Protein AF-A0A5M8RFW1-F1 (afdb_monomer)

Sequence (118 aa):
MILKWAENKEKDKLMNELNTFIGNLTSERDSLAEKLRNFNKDEEISKLLKENENLRINSLHSLSEKEREES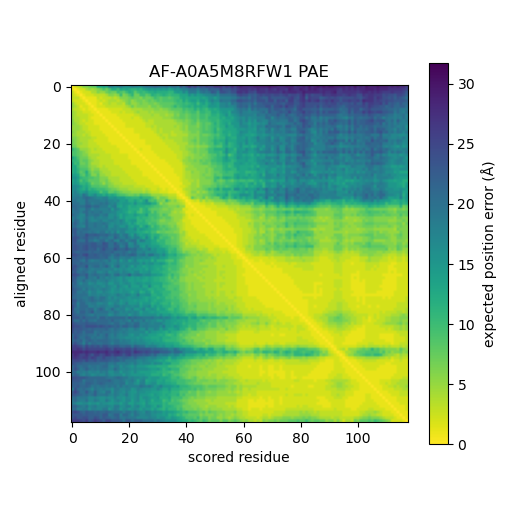DAFREEHWKKCKGNTSYLLTGAGIGTRVEVICSKCKIKKDITDISVW

Organism: NCBI:txid1925020

Mean predicted aligned error: 9.93 Å

Structure (mmCIF, N/CA/C/O backbone):
data_AF-A0A5M8RFW1-F1
#
_entry.id   AF-A0A5M8RFW1-F1
#
loop_
_atom_site.group_PDB
_atom_site.id
_atom_site.type_symbol
_atom_site.label_atom_id
_atom_site.label_alt_id
_atom_site.label_comp_id
_atom_site.label_asym_id
_atom_site.label_entity_id
_atom_site.label_seq_id
_atom_site.pdbx_PDB_ins_code
_atom_site.Cartn_x
_atom_site.Cartn_y
_atom_site.Cartn_z
_atom_site.occupancy
_atom_site.B_iso_or_equiv
_atom_site.auth_seq_id
_atom_site.auth_comp_id
_atom_site.auth_asym_id
_atom_site.auth_atom_id
_atom_site.pdbx_PDB_model_num
ATOM 1 N N . MET A 1 1 ? 22.406 -29.280 -64.632 1.00 62.66 1 MET A N 1
ATOM 2 C CA . MET A 1 1 ? 21.635 -28.014 -64.675 1.00 62.66 1 MET A CA 1
ATOM 3 C C . MET A 1 1 ? 20.676 -27.896 -63.487 1.00 62.66 1 MET A C 1
ATOM 5 O O . MET A 1 1 ? 20.713 -26.877 -62.820 1.00 62.66 1 MET A O 1
ATOM 9 N N . ILE A 1 2 ? 19.914 -28.948 -63.156 1.00 70.19 2 ILE A N 1
ATOM 10 C CA . ILE A 1 2 ? 18.974 -28.975 -62.012 1.00 70.19 2 ILE A CA 1
ATOM 11 C C . ILE A 1 2 ? 19.673 -28.817 -60.646 1.00 70.19 2 ILE A C 1
ATOM 13 O O . ILE A 1 2 ? 19.198 -28.057 -59.811 1.00 70.19 2 ILE A O 1
ATOM 17 N N . LEU A 1 3 ? 20.836 -29.453 -60.441 1.00 71.12 3 LEU A N 1
ATOM 18 C CA . LEU A 1 3 ? 21.597 -29.351 -59.182 1.00 71.12 3 LEU A CA 1
ATOM 19 C C . LEU A 1 3 ? 22.061 -27.914 -58.878 1.00 71.12 3 LEU A C 1
ATOM 21 O O . LEU A 1 3 ? 21.759 -27.393 -57.814 1.00 71.12 3 LEU A O 1
ATOM 25 N N . LYS A 1 4 ? 22.665 -27.221 -59.856 1.00 76.50 4 LYS A N 1
ATOM 26 C CA . LYS A 1 4 ? 23.049 -25.799 -59.728 1.00 76.50 4 LYS A CA 1
ATOM 27 C C . LYS A 1 4 ? 21.861 -24.871 -59.447 1.00 76.50 4 LYS A C 1
ATOM 29 O O . LYS A 1 4 ? 22.015 -23.857 -58.778 1.00 76.50 4 LYS A O 1
ATOM 34 N N . TRP A 1 5 ? 20.684 -25.186 -59.990 1.00 81.00 5 TRP A N 1
ATOM 35 C CA . TRP A 1 5 ? 19.469 -24.412 -59.730 1.00 81.00 5 TRP A CA 1
ATOM 36 C C . TRP A 1 5 ? 18.964 -24.615 -58.295 1.00 81.00 5 TRP A C 1
ATOM 38 O O . TRP A 1 5 ? 18.589 -23.644 -57.642 1.00 81.00 5 TRP A O 1
ATOM 48 N N . ALA A 1 6 ? 19.006 -25.851 -57.788 1.00 80.12 6 ALA A N 1
ATOM 49 C CA . ALA A 1 6 ? 18.641 -26.160 -56.408 1.00 80.12 6 ALA A CA 1
ATOM 50 C C . ALA A 1 6 ? 19.598 -25.497 -55.398 1.00 80.12 6 ALA A C 1
ATOM 52 O O . ALA A 1 6 ? 19.131 -24.854 -54.462 1.00 80.12 6 ALA A O 1
ATOM 53 N N . GLU A 1 7 ? 20.910 -25.561 -55.647 1.00 82.25 7 GLU A N 1
ATOM 54 C CA . GLU A 1 7 ? 21.938 -24.903 -54.823 1.00 82.25 7 GLU A CA 1
ATOM 55 C C . GLU A 1 7 ? 21.761 -23.377 -54.780 1.00 82.25 7 GLU A C 1
ATOM 57 O O . GLU A 1 7 ? 21.812 -22.770 -53.711 1.00 82.25 7 GLU A O 1
ATOM 62 N N . ASN A 1 8 ? 21.499 -22.739 -55.928 1.00 87.19 8 ASN A N 1
ATOM 63 C CA . ASN A 1 8 ? 21.252 -21.296 -55.972 1.00 87.19 8 ASN A CA 1
ATOM 64 C C . ASN A 1 8 ? 19.977 -20.906 -55.212 1.00 87.19 8 ASN A C 1
ATOM 66 O O . ASN A 1 8 ? 19.981 -19.924 -54.478 1.00 87.19 8 ASN A O 1
ATOM 70 N N . LYS A 1 9 ? 18.905 -21.700 -55.327 1.00 90.00 9 LYS A N 1
ATOM 71 C CA . LYS A 1 9 ? 17.649 -21.450 -54.608 1.00 90.00 9 LYS A CA 1
ATOM 72 C C . LYS A 1 9 ? 17.822 -21.550 -53.089 1.00 90.00 9 LYS A C 1
ATOM 74 O O . LYS A 1 9 ? 17.228 -20.769 -52.348 1.00 90.00 9 LYS A O 1
ATOM 79 N N . GLU A 1 10 ? 18.612 -22.510 -52.621 1.00 89.19 10 GLU A N 1
ATOM 80 C CA . GLU A 1 10 ? 18.910 -22.682 -51.198 1.00 89.19 10 GLU A CA 1
ATOM 81 C C . GLU A 1 10 ? 19.792 -21.546 -50.666 1.00 89.19 10 GLU A C 1
ATOM 83 O O . GLU A 1 10 ? 19.508 -20.983 -49.608 1.00 89.19 10 GLU A O 1
ATOM 88 N N . LYS A 1 11 ? 20.788 -21.122 -51.451 1.00 89.94 11 LYS A N 1
ATOM 89 C CA . LYS A 1 11 ? 21.612 -19.949 -51.146 1.00 89.94 11 LYS A CA 1
ATOM 90 C C . LYS A 1 11 ? 20.779 -18.668 -51.036 1.00 89.94 11 LYS A C 1
ATOM 92 O O . LYS A 1 11 ? 20.958 -17.918 -50.079 1.00 89.94 11 LYS A O 1
ATOM 97 N N . ASP A 1 12 ? 19.856 -18.430 -51.964 1.00 93.06 12 ASP A N 1
ATOM 98 C CA . ASP A 1 12 ? 18.982 -17.248 -51.938 1.00 93.06 12 ASP A CA 1
ATOM 99 C C . ASP A 1 12 ? 18.056 -17.256 -50.716 1.00 93.06 12 ASP A C 1
ATOM 101 O O . ASP A 1 12 ? 17.829 -16.220 -50.086 1.00 93.06 12 ASP A O 1
ATOM 105 N N . LYS A 1 13 ? 17.558 -18.437 -50.329 1.00 93.81 13 LYS A N 1
ATOM 106 C CA . LYS A 1 13 ? 16.757 -18.605 -49.114 1.00 93.81 13 LYS A CA 1
ATOM 107 C C . LYS A 1 13 ? 17.563 -18.255 -47.859 1.00 93.81 13 LYS A C 1
ATOM 109 O O . LYS A 1 13 ? 17.105 -17.437 -47.066 1.00 93.81 13 LYS A O 1
ATOM 114 N N . LEU A 1 14 ? 18.768 -18.810 -47.716 1.00 93.31 14 LEU A N 1
ATOM 115 C CA . LEU A 1 14 ? 19.652 -18.534 -46.577 1.00 93.31 14 LEU A CA 1
ATOM 116 C C . LEU A 1 14 ? 20.043 -17.053 -46.498 1.00 93.31 14 LEU A C 1
ATOM 118 O O . LEU A 1 14 ? 20.065 -16.477 -45.413 1.00 93.31 14 LEU A O 1
ATOM 122 N N . MET A 1 15 ? 20.301 -16.407 -47.638 1.00 94.12 15 MET A N 1
ATOM 123 C CA . MET A 1 15 ? 20.597 -14.972 -47.682 1.00 94.12 15 MET A CA 1
ATOM 124 C C . MET A 1 15 ? 19.402 -14.117 -47.245 1.00 94.12 15 MET A C 1
ATOM 126 O O . MET A 1 15 ? 19.587 -13.136 -46.528 1.00 94.12 15 MET A O 1
ATOM 130 N N . ASN A 1 16 ? 18.178 -14.486 -47.625 1.00 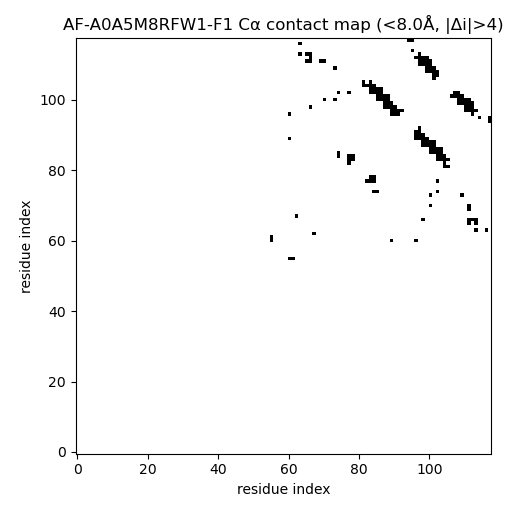94.50 16 ASN A N 1
ATOM 131 C CA . ASN A 1 16 ? 16.971 -13.778 -47.191 1.00 94.50 16 ASN A CA 1
ATOM 132 C C . ASN A 1 16 ? 16.704 -13.942 -45.690 1.00 94.50 16 ASN A C 1
ATOM 134 O O . ASN A 1 16 ? 16.335 -12.975 -45.020 1.00 94.50 16 ASN A O 1
ATOM 138 N N . GLU A 1 17 ? 16.922 -15.140 -45.149 1.00 94.56 17 GLU A N 1
ATOM 139 C CA . GLU A 1 17 ? 16.824 -15.398 -43.709 1.00 94.56 17 GLU A CA 1
ATOM 140 C C . GLU A 1 17 ? 17.883 -14.599 -42.936 1.00 94.56 17 GLU A C 1
ATOM 142 O O . GLU A 1 17 ? 17.554 -13.929 -41.956 1.00 94.56 17 GLU A O 1
ATOM 147 N N . LEU A 1 18 ? 19.127 -14.575 -43.425 1.00 94.25 18 LEU A N 1
ATOM 148 C CA . LEU A 1 18 ? 20.213 -13.794 -42.833 1.00 94.25 18 LEU A CA 1
ATOM 149 C C . LEU A 1 18 ? 19.925 -12.286 -42.866 1.00 94.25 18 LEU A C 1
ATOM 151 O O . LEU A 1 18 ? 20.100 -11.607 -41.857 1.00 94.25 18 LEU A O 1
ATOM 155 N N . ASN A 1 19 ? 19.446 -11.760 -43.995 1.00 94.62 19 ASN A N 1
ATOM 156 C CA . ASN A 1 19 ? 19.082 -10.346 -44.122 1.00 94.62 19 ASN A CA 1
ATOM 157 C C . ASN A 1 19 ? 17.944 -9.968 -43.168 1.00 94.62 19 ASN A C 1
ATOM 159 O O . ASN A 1 19 ? 17.984 -8.907 -42.548 1.00 94.62 19 ASN A O 1
ATOM 163 N N . THR A 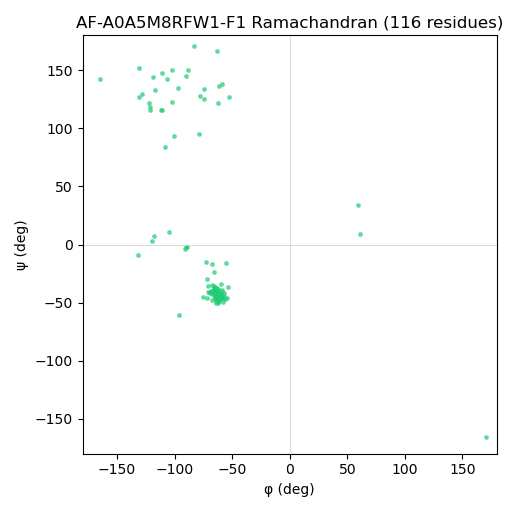1 20 ? 16.958 -10.853 -43.010 1.00 95.88 20 THR A N 1
ATOM 164 C CA . THR A 1 20 ? 15.855 -10.665 -42.060 1.00 95.88 20 THR A CA 1
ATOM 165 C C . THR A 1 20 ? 16.372 -10.646 -40.622 1.00 95.88 20 THR A C 1
ATOM 167 O O . THR A 1 20 ? 16.024 -9.759 -39.847 1.00 95.88 20 THR A O 1
ATOM 170 N N . PHE A 1 21 ? 17.257 -11.582 -40.270 1.00 95.25 21 PHE A N 1
ATOM 171 C CA . PHE A 1 21 ? 17.869 -11.652 -38.944 1.00 95.25 21 PHE A CA 1
ATOM 172 C C . PHE A 1 21 ? 18.698 -10.400 -38.619 1.00 95.25 21 PHE A C 1
ATOM 174 O O . PHE A 1 21 ? 18.544 -9.817 -37.548 1.00 95.25 21 PHE A O 1
ATOM 181 N N . ILE A 1 22 ? 19.522 -9.935 -39.564 1.00 95.56 22 ILE A N 1
ATOM 182 C CA . ILE A 1 22 ? 20.296 -8.693 -39.425 1.00 95.56 22 ILE A CA 1
ATOM 183 C C . ILE A 1 22 ? 19.365 -7.485 -39.285 1.00 95.56 22 ILE A C 1
ATOM 185 O O . ILE A 1 22 ? 19.612 -6.620 -38.442 1.00 95.56 22 ILE A O 1
ATOM 189 N N . GLY A 1 23 ? 18.287 -7.426 -40.072 1.00 96.19 23 GLY A N 1
ATOM 190 C CA . GLY A 1 23 ? 17.275 -6.375 -39.972 1.00 96.19 23 GLY A CA 1
ATOM 191 C C . GLY A 1 23 ? 16.647 -6.314 -38.578 1.00 96.19 23 GLY A C 1
ATOM 192 O O . GLY A 1 23 ? 16.596 -5.242 -37.974 1.00 96.19 23 GLY A O 1
ATOM 193 N N . ASN A 1 24 ? 16.267 -7.468 -38.025 1.00 96.31 24 ASN A N 1
ATOM 194 C CA . ASN A 1 24 ? 15.708 -7.565 -36.677 1.00 96.31 24 ASN A CA 1
ATOM 195 C C . ASN A 1 24 ? 16.714 -7.115 -35.610 1.00 96.31 24 ASN A C 1
ATOM 197 O O . ASN A 1 24 ? 16.383 -6.259 -34.793 1.00 96.31 24 ASN A O 1
ATOM 201 N N . LEU A 1 25 ? 17.961 -7.603 -35.660 1.00 95.50 25 LEU A N 1
ATOM 202 C CA . LEU A 1 25 ? 19.015 -7.187 -34.723 1.00 95.50 25 LEU A CA 1
ATOM 203 C C . LEU A 1 25 ? 19.285 -5.679 -34.778 1.00 95.50 25 LEU A C 1
ATOM 205 O O . LEU A 1 25 ? 19.505 -5.036 -33.753 1.00 95.50 25 LEU A O 1
ATOM 209 N N . THR A 1 26 ? 19.260 -5.105 -35.980 1.00 95.62 26 THR A N 1
ATOM 210 C CA . THR A 1 26 ? 19.448 -3.665 -36.188 1.00 95.62 26 THR A CA 1
ATOM 211 C C . THR A 1 26 ? 18.306 -2.879 -35.543 1.00 95.62 26 THR A C 1
ATOM 213 O O . THR A 1 26 ? 18.561 -1.929 -34.803 1.00 95.62 26 THR A O 1
ATOM 216 N N . SER A 1 27 ? 17.061 -3.321 -35.742 1.00 94.50 27 SER A N 1
ATOM 217 C CA . SER A 1 27 ? 15.880 -2.709 -35.126 1.00 94.50 27 SER A CA 1
ATOM 218 C C . SER A 1 27 ? 15.886 -2.822 -33.598 1.00 94.50 27 SER A C 1
ATOM 220 O O . SER A 1 27 ? 15.525 -1.868 -32.909 1.00 94.50 27 SER A O 1
ATOM 222 N N . GLU A 1 28 ? 16.293 -3.967 -33.050 1.00 95.06 28 GLU A N 1
ATOM 223 C CA . GLU A 1 28 ? 16.401 -4.167 -31.601 1.00 95.06 28 GLU A CA 1
ATOM 224 C C . GLU A 1 28 ? 17.467 -3.259 -30.990 1.00 95.06 28 GLU A C 1
ATOM 226 O O . GLU A 1 28 ? 17.208 -2.587 -29.988 1.00 95.06 28 GLU A O 1
ATOM 231 N N . ARG A 1 29 ? 18.644 -3.182 -31.623 1.00 95.00 29 ARG A N 1
ATOM 232 C CA . ARG A 1 29 ? 19.711 -2.260 -31.223 1.00 95.00 29 ARG A CA 1
ATOM 233 C C . ARG A 1 29 ? 19.205 -0.822 -31.202 1.00 95.00 29 ARG A C 1
ATOM 235 O O . ARG A 1 29 ? 19.463 -0.116 -30.231 1.00 95.00 29 ARG A O 1
ATOM 242 N N . ASP A 1 30 ? 18.503 -0.389 -32.244 1.00 94.81 30 ASP A N 1
ATOM 243 C CA . ASP A 1 30 ? 18.023 0.990 -32.347 1.00 94.81 30 ASP A CA 1
ATOM 244 C C . ASP A 1 30 ? 16.981 1.304 -31.273 1.00 94.81 30 ASP A C 1
ATOM 246 O O . ASP A 1 30 ? 17.095 2.330 -30.598 1.00 94.81 30 ASP A O 1
ATOM 250 N N . SER A 1 31 ? 16.054 0.375 -31.020 1.00 93.50 31 SER A N 1
ATOM 251 C CA . SER A 1 31 ? 15.083 0.492 -29.929 1.00 93.50 31 SER A CA 1
ATOM 252 C C . SER A 1 31 ? 15.759 0.565 -28.557 1.00 93.50 31 SER A C 1
ATOM 254 O O . SER A 1 31 ? 15.389 1.389 -27.721 1.00 93.50 31 SER A O 1
ATOM 256 N N . LEU A 1 32 ? 16.774 -0.266 -28.303 1.00 91.88 32 LEU A N 1
ATOM 257 C CA . LEU A 1 32 ? 17.507 -0.249 -27.035 1.00 91.88 32 LEU A CA 1
ATOM 258 C C . LEU A 1 32 ? 18.340 1.023 -26.873 1.00 91.88 32 LEU A C 1
ATOM 260 O O . LEU A 1 32 ? 18.372 1.593 -25.785 1.00 91.88 32 LEU A O 1
ATOM 264 N N . ALA A 1 33 ? 18.974 1.499 -27.943 1.00 90.69 33 ALA A N 1
ATOM 265 C CA . ALA A 1 33 ? 19.729 2.746 -27.935 1.00 90.69 33 ALA A CA 1
ATOM 266 C C . ALA A 1 33 ? 18.820 3.962 -27.711 1.00 90.69 33 ALA A C 1
ATOM 268 O O . ALA A 1 33 ? 19.222 4.924 -27.062 1.00 90.69 33 ALA A O 1
ATOM 269 N N . GLU A 1 34 ? 17.599 3.949 -28.243 1.00 89.50 34 GLU A N 1
ATOM 270 C CA . GLU A 1 34 ? 16.589 4.969 -27.958 1.00 89.50 34 GLU A CA 1
ATOM 271 C C . GLU A 1 34 ? 16.111 4.902 -26.505 1.00 89.50 34 GLU A C 1
ATOM 273 O O . GLU A 1 34 ? 16.138 5.918 -25.812 1.00 89.50 34 GLU A O 1
ATOM 278 N N . LYS A 1 35 ? 15.771 3.706 -26.003 1.00 86.44 35 LYS A N 1
ATOM 279 C CA . LYS A 1 35 ? 15.416 3.509 -24.589 1.00 86.44 35 LYS A CA 1
ATOM 280 C C . LYS A 1 35 ? 16.513 4.016 -23.666 1.00 86.44 35 LYS A C 1
ATOM 282 O O . LYS A 1 35 ? 16.203 4.736 -22.733 1.00 86.44 35 LYS A O 1
ATOM 287 N N . LEU A 1 36 ? 17.777 3.692 -23.943 1.00 85.31 36 LEU A N 1
ATOM 288 C CA . LEU A 1 36 ? 18.917 4.132 -23.141 1.00 85.31 36 LEU A CA 1
ATOM 289 C C . LEU A 1 36 ? 19.114 5.653 -23.197 1.00 85.31 36 LEU A C 1
ATOM 291 O O . LEU A 1 36 ? 19.387 6.263 -22.171 1.00 85.31 36 LEU A O 1
ATOM 295 N N . ARG A 1 37 ? 18.950 6.270 -24.375 1.00 81.38 37 ARG A N 1
ATOM 296 C CA . ARG A 1 37 ? 19.027 7.733 -24.536 1.00 81.38 37 ARG A CA 1
ATOM 297 C C . ARG A 1 37 ? 17.938 8.466 -23.757 1.00 81.38 37 ARG A C 1
ATOM 299 O O . ARG A 1 37 ? 18.210 9.521 -23.200 1.00 81.38 37 ARG A O 1
ATOM 306 N N . ASN A 1 38 ? 16.741 7.892 -23.707 1.00 81.00 38 ASN A N 1
ATOM 307 C CA . ASN A 1 38 ? 15.591 8.460 -23.005 1.00 81.00 38 ASN A CA 1
ATOM 308 C C . ASN A 1 38 ? 15.493 7.998 -21.543 1.00 81.00 38 ASN A C 1
ATOM 310 O O . ASN A 1 38 ? 14.579 8.401 -20.826 1.00 81.00 38 ASN A O 1
ATOM 314 N N . PHE A 1 39 ? 16.401 7.134 -21.088 1.00 79.25 39 PHE A N 1
ATOM 315 C CA . PHE A 1 39 ? 16.372 6.594 -19.741 1.00 79.25 39 PHE A CA 1
ATOM 316 C C . PHE A 1 39 ? 16.918 7.614 -18.748 1.00 79.25 39 PHE A C 1
ATOM 318 O O . PHE A 1 39 ? 18.122 7.701 -18.514 1.00 79.25 39 PHE A O 1
ATOM 325 N N . ASN A 1 40 ? 16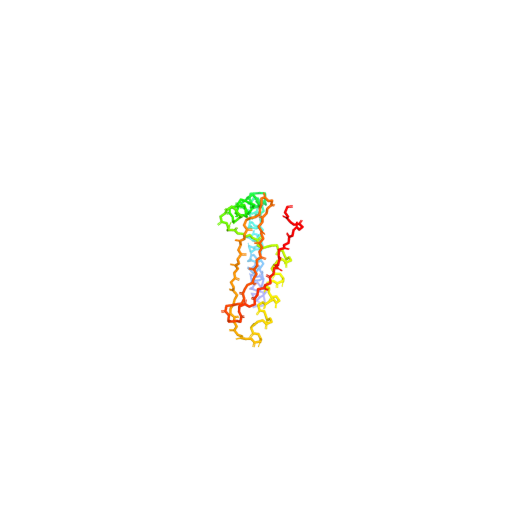.010 8.370 -18.141 1.00 82.31 40 ASN A N 1
ATOM 326 C CA . ASN A 1 40 ? 16.329 9.305 -17.077 1.00 82.31 40 ASN A CA 1
ATOM 327 C C . ASN A 1 40 ? 15.812 8.773 -15.735 1.00 82.31 40 ASN A C 1
ATOM 329 O O . ASN A 1 40 ? 14.720 9.120 -15.285 1.00 82.31 40 ASN A O 1
ATOM 333 N N . LYS A 1 41 ? 16.614 7.911 -15.097 1.00 78.38 41 LYS A N 1
ATOM 334 C CA . LYS A 1 41 ? 16.309 7.366 -13.762 1.00 78.38 41 LYS A CA 1
ATOM 335 C C . LYS A 1 41 ? 16.024 8.464 -12.742 1.00 78.38 41 LYS A C 1
ATOM 337 O O . LYS A 1 41 ? 15.162 8.276 -11.893 1.00 78.38 41 LYS A O 1
ATOM 342 N N . ASP A 1 42 ? 16.722 9.591 -12.824 1.00 81.88 42 ASP A N 1
ATOM 343 C CA . ASP A 1 42 ? 16.615 10.654 -11.825 1.00 81.88 42 ASP A CA 1
ATOM 344 C C . ASP A 1 42 ? 15.267 11.378 -11.913 1.00 81.88 42 ASP A C 1
ATOM 346 O O . ASP A 1 42 ? 14.673 11.713 -10.888 1.00 81.88 42 ASP A O 1
ATOM 350 N N . GLU A 1 43 ? 14.732 11.558 -13.123 1.00 87.25 43 GLU A N 1
ATOM 351 C CA . GLU A 1 43 ? 13.390 12.112 -13.327 1.00 87.25 43 GLU A CA 1
ATOM 352 C C . GLU A 1 43 ? 12.298 11.157 -12.833 1.00 87.25 43 GLU A C 1
ATOM 354 O O . GLU A 1 43 ? 11.363 11.583 -12.152 1.00 87.25 43 GLU A O 1
ATOM 359 N N . GLU A 1 44 ? 12.434 9.858 -13.111 1.00 88.44 44 GLU A N 1
ATOM 360 C CA . GLU A 1 44 ? 11.494 8.846 -12.625 1.00 88.44 44 GLU A CA 1
ATOM 361 C C . GLU A 1 44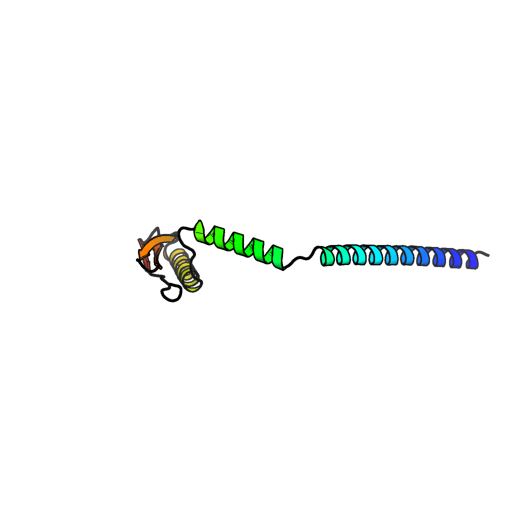 ? 11.515 8.747 -11.092 1.00 88.44 44 GLU A C 1
ATOM 363 O O . GLU A 1 44 ? 10.460 8.768 -10.455 1.00 88.44 44 GLU A O 1
ATOM 368 N N . ILE A 1 45 ? 12.706 8.738 -10.485 1.00 90.75 45 ILE A N 1
ATOM 369 C CA . ILE A 1 45 ? 12.878 8.782 -9.028 1.00 90.75 45 ILE A CA 1
ATOM 370 C C . ILE A 1 45 ? 12.255 10.059 -8.460 1.00 90.75 45 ILE A C 1
ATOM 372 O O . ILE A 1 45 ? 11.505 9.992 -7.488 1.00 90.75 45 ILE A O 1
ATOM 376 N N . SER A 1 46 ? 12.508 11.218 -9.071 1.00 91.44 46 SER A N 1
ATOM 377 C CA . SER A 1 46 ? 11.940 12.495 -8.626 1.00 91.44 46 SER A CA 1
ATOM 378 C C . SER A 1 46 ? 10.410 12.483 -8.665 1.00 91.44 46 SER A C 1
ATOM 380 O O . SER A 1 46 ? 9.753 12.906 -7.709 1.00 91.44 46 SER A O 1
ATOM 382 N N . LYS A 1 47 ? 9.828 11.931 -9.735 1.00 92.88 47 LYS A N 1
ATOM 383 C CA . LYS A 1 47 ? 8.380 11.775 -9.875 1.00 92.88 47 LYS A CA 1
ATOM 384 C C . LYS A 1 47 ? 7.804 10.866 -8.789 1.00 92.88 47 LYS A C 1
ATOM 386 O O . LYS A 1 47 ? 6.826 11.249 -8.149 1.00 92.88 47 LYS A O 1
ATOM 391 N N . LEU A 1 48 ? 8.426 9.712 -8.547 1.00 94.81 48 LEU A N 1
ATOM 392 C CA . LEU A 1 48 ? 8.000 8.761 -7.516 1.00 94.81 48 LEU A CA 1
ATOM 393 C C . LEU A 1 48 ? 8.116 9.345 -6.104 1.00 94.81 48 LEU A C 1
ATOM 395 O O . LEU A 1 48 ? 7.215 9.160 -5.290 1.00 94.81 48 LEU A O 1
ATOM 399 N N . LEU A 1 49 ? 9.184 10.091 -5.810 1.00 93.50 49 LEU A N 1
ATOM 400 C CA . LEU A 1 49 ? 9.349 10.778 -4.526 1.00 93.50 49 LEU A CA 1
ATOM 401 C C . LEU A 1 49 ? 8.253 11.824 -4.306 1.00 93.50 49 LEU A C 1
ATOM 403 O O . LEU A 1 49 ? 7.672 11.886 -3.225 1.00 93.50 49 LEU A O 1
ATOM 407 N N . LYS A 1 50 ? 7.924 12.607 -5.339 1.00 94.31 50 LYS A N 1
ATOM 408 C CA . LYS A 1 50 ? 6.840 13.594 -5.276 1.00 94.31 50 LYS A CA 1
ATOM 409 C C . LYS A 1 50 ? 5.479 12.935 -5.062 1.00 94.31 50 LYS A C 1
ATOM 411 O O . LYS A 1 50 ? 4.656 13.449 -4.312 1.00 94.31 50 LYS A O 1
ATOM 416 N N . GLU A 1 51 ? 5.232 11.805 -5.714 1.00 93.81 51 GLU A N 1
ATOM 417 C CA . GLU A 1 51 ? 4.007 11.032 -5.520 1.00 93.81 51 GLU A CA 1
ATOM 418 C C . GLU A 1 51 ? 3.925 10.442 -4.105 1.00 93.81 51 GLU A C 1
ATOM 420 O O . GLU A 1 51 ? 2.881 10.545 -3.466 1.00 93.81 51 GLU A O 1
ATOM 425 N N . ASN A 1 52 ? 5.031 9.915 -3.573 1.00 91.31 52 ASN A N 1
ATOM 426 C CA . ASN A 1 52 ? 5.102 9.407 -2.202 1.00 91.31 52 ASN A CA 1
ATOM 427 C C . ASN A 1 52 ? 4.812 10.507 -1.170 1.00 91.31 52 ASN A C 1
ATOM 429 O O . ASN A 1 52 ? 4.021 10.304 -0.251 1.00 91.31 52 ASN A O 1
ATOM 433 N N . GLU A 1 53 ? 5.386 11.694 -1.367 1.00 89.19 53 GLU A N 1
ATOM 434 C CA . GLU A 1 53 ? 5.134 12.845 -0.502 1.00 89.19 53 GLU A CA 1
ATOM 435 C C . GLU A 1 53 ? 3.676 13.311 -0.586 1.00 89.19 53 GLU A C 1
ATOM 437 O O . GLU A 1 53 ? 3.029 13.535 0.435 1.00 89.19 53 GLU A O 1
ATOM 442 N N . ASN A 1 54 ? 3.106 13.366 -1.793 1.00 90.94 54 ASN A N 1
ATOM 443 C CA . ASN A 1 54 ? 1.687 13.666 -1.964 1.00 90.94 54 ASN A CA 1
ATOM 444 C C . ASN A 1 54 ? 0.798 12.652 -1.230 1.00 90.94 54 ASN A C 1
ATOM 446 O O . ASN A 1 54 ? -0.196 13.047 -0.622 1.00 90.94 54 ASN A O 1
ATOM 450 N N . LEU A 1 55 ? 1.125 11.359 -1.276 1.00 90.19 55 LEU A N 1
ATOM 451 C CA . LEU A 1 55 ? 0.381 10.329 -0.549 1.00 90.19 55 LEU A CA 1
ATOM 452 C C . LEU A 1 55 ? 0.499 10.512 0.966 1.00 90.19 55 LEU A C 1
ATOM 454 O O . LEU A 1 55 ? -0.492 10.345 1.674 1.00 90.19 55 LEU A O 1
ATOM 458 N N . ARG A 1 56 ? 1.678 10.900 1.462 1.00 84.94 56 ARG A N 1
ATOM 459 C CA . ARG A 1 56 ? 1.891 11.193 2.884 1.00 84.94 56 ARG A CA 1
ATOM 460 C C . ARG A 1 56 ? 1.077 12.392 3.357 1.00 84.94 56 ARG A C 1
ATOM 462 O O . ARG A 1 56 ? 0.381 12.267 4.356 1.00 84.94 56 ARG A O 1
ATOM 469 N N . ILE A 1 57 ? 1.115 13.507 2.627 1.00 84.06 57 ILE A N 1
ATOM 470 C CA . ILE A 1 57 ? 0.397 14.742 2.987 1.00 84.06 57 ILE A CA 1
ATOM 471 C C . ILE A 1 57 ? -1.125 14.553 2.924 1.00 84.06 57 ILE A C 1
ATOM 473 O O . ILE A 1 57 ? -1.851 15.110 3.744 1.00 84.06 57 ILE A O 1
ATOM 477 N N . ASN A 1 58 ? -1.620 13.784 1.950 1.00 86.19 58 ASN A N 1
ATOM 478 C CA . ASN A 1 58 ? -3.059 13.601 1.741 1.00 86.19 58 ASN A CA 1
ATOM 479 C C . ASN A 1 58 ? -3.656 12.408 2.507 1.00 86.19 58 ASN A C 1
ATOM 481 O O . ASN A 1 58 ? -4.869 12.199 2.454 1.00 86.19 58 ASN A O 1
ATOM 485 N N . SER A 1 59 ? -2.840 11.613 3.204 1.00 87.62 59 SER A N 1
ATOM 486 C CA . SER A 1 59 ? -3.323 10.534 4.067 1.00 87.62 59 SER A CA 1
ATOM 487 C C . SER A 1 59 ? -3.555 11.037 5.491 1.00 87.62 59 SER A C 1
ATOM 489 O O . SER A 1 59 ? -2.794 11.848 6.007 1.00 87.62 59 SER A O 1
ATOM 491 N N . LEU A 1 60 ? -4.582 10.509 6.164 1.00 88.06 60 LEU A N 1
ATOM 492 C CA . LEU A 1 60 ? -4.784 10.757 7.597 1.00 88.06 60 LEU A CA 1
ATOM 493 C C . LEU A 1 60 ? -3.682 10.114 8.451 1.00 88.06 60 LEU A C 1
ATOM 495 O O . LEU A 1 60 ? -3.327 10.650 9.496 1.00 88.06 60 LEU A O 1
ATOM 499 N N . HIS A 1 61 ? -3.180 8.950 8.029 1.00 90.56 61 HIS A N 1
ATOM 500 C CA . HIS A 1 61 ? -2.060 8.240 8.648 1.00 90.56 61 HIS A CA 1
ATOM 501 C C . HIS A 1 61 ? -1.535 7.171 7.688 1.00 90.56 61 HIS A C 1
ATOM 503 O O . HIS A 1 61 ? -2.317 6.506 7.004 1.00 90.56 61 HIS A O 1
ATOM 509 N N . SER A 1 62 ? -0.220 6.977 7.648 1.00 91.56 62 SER A N 1
ATOM 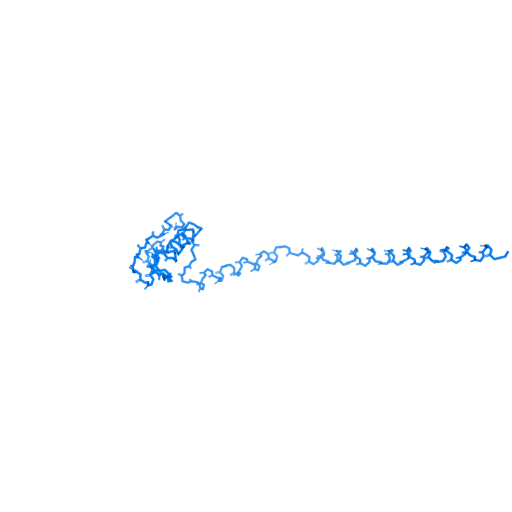510 C CA . SER A 1 62 ? 0.404 5.864 6.925 1.00 91.56 62 SER A CA 1
ATOM 511 C C . SER A 1 62 ? 0.997 4.905 7.944 1.00 91.56 62 SER A C 1
ATOM 513 O O . SER A 1 62 ? 1.902 5.294 8.673 1.00 91.56 62 SER A O 1
ATOM 515 N N . LEU A 1 63 ? 0.478 3.675 7.999 1.00 93.38 63 LEU A N 1
ATOM 516 C CA . LEU A 1 63 ? 0.941 2.686 8.973 1.00 93.38 63 LEU A CA 1
ATOM 517 C C . LEU A 1 63 ? 2.424 2.365 8.759 1.00 93.38 63 LEU A C 1
ATOM 519 O O . LEU A 1 63 ? 2.847 2.134 7.620 1.00 93.38 63 LEU A O 1
ATOM 523 N N . SER A 1 64 ? 3.184 2.297 9.852 1.00 94.31 64 SER A N 1
ATOM 524 C CA . SER A 1 64 ? 4.524 1.706 9.831 1.00 94.31 64 SER A CA 1
ATOM 525 C C . SER A 1 64 ? 4.458 0.215 9.473 1.00 94.31 64 SER A C 1
ATOM 527 O O . SER A 1 64 ? 3.391 -0.408 9.487 1.00 94.31 64 SER A O 1
ATOM 529 N N . GLU A 1 65 ? 5.601 -0.388 9.141 1.00 96.19 65 GLU A N 1
ATOM 530 C CA . GLU A 1 65 ? 5.665 -1.832 8.891 1.00 96.19 65 GLU A CA 1
ATOM 531 C C . GLU A 1 65 ? 5.177 -2.634 10.102 1.00 96.19 65 GLU A C 1
ATOM 533 O O . GLU A 1 65 ? 4.328 -3.512 9.950 1.00 96.19 65 GLU A O 1
ATOM 538 N N . LYS A 1 66 ? 5.608 -2.244 11.305 1.00 96.75 66 LYS A N 1
ATOM 539 C CA . LYS A 1 66 ? 5.166 -2.847 12.562 1.00 96.75 66 LYS A CA 1
ATOM 540 C C . LYS A 1 66 ? 3.660 -2.681 12.777 1.00 96.75 66 LYS A C 1
ATOM 542 O O . LYS A 1 66 ? 2.969 -3.656 13.060 1.00 96.75 66 LYS A O 1
ATOM 547 N N . GLU A 1 67 ? 3.132 -1.468 12.609 1.00 97.25 67 GLU A N 1
ATOM 548 C CA . GLU A 1 67 ? 1.692 -1.196 12.726 1.00 97.25 67 GLU A CA 1
ATOM 549 C C . GLU A 1 67 ? 0.869 -2.055 11.752 1.00 97.25 67 GLU A C 1
ATOM 551 O O . GLU A 1 67 ? -0.175 -2.607 12.114 1.00 97.25 67 GLU A O 1
ATOM 556 N N . ARG A 1 68 ? 1.350 -2.204 10.513 1.00 97.25 68 ARG A N 1
ATOM 557 C CA . ARG A 1 68 ? 0.714 -3.031 9.483 1.00 97.25 68 ARG A CA 1
ATOM 558 C C . ARG A 1 68 ? 0.708 -4.507 9.872 1.00 97.25 68 ARG A C 1
ATOM 560 O O . ARG A 1 68 ? -0.356 -5.121 9.839 1.00 97.25 68 ARG A O 1
ATOM 567 N N . GLU A 1 69 ? 1.852 -5.057 10.272 1.00 98.00 69 GLU A N 1
ATOM 568 C CA . GLU A 1 69 ? 1.972 -6.457 10.701 1.00 98.00 69 GLU A CA 1
ATOM 569 C C . GLU A 1 69 ? 1.060 -6.765 11.893 1.00 98.00 69 GLU A C 1
ATOM 571 O O . GLU A 1 69 ? 0.330 -7.761 11.901 1.00 98.00 69 GLU A O 1
ATOM 576 N N . GLU A 1 70 ? 1.038 -5.878 12.888 1.00 97.88 70 GLU A N 1
ATOM 577 C CA . GLU A 1 70 ? 0.184 -6.037 14.058 1.00 97.88 70 GLU A CA 1
ATOM 578 C C . GLU A 1 70 ? -1.310 -5.948 13.724 1.00 97.88 70 GLU A C 1
ATOM 580 O O . GLU A 1 70 ? -2.116 -6.674 14.323 1.00 97.88 70 GLU A O 1
ATOM 585 N N . SER A 1 71 ? -1.684 -5.084 12.777 1.00 97.38 71 SER A N 1
ATOM 586 C CA . SER A 1 71 ? -3.057 -4.973 12.285 1.00 97.38 71 SER A CA 1
ATOM 587 C C . SER A 1 71 ? -3.488 -6.198 11.478 1.00 97.38 71 SER A C 1
ATOM 589 O O . SER A 1 71 ? -4.603 -6.698 11.655 1.00 97.38 71 SER A O 1
ATOM 591 N N . ASP A 1 72 ? -2.608 -6.726 10.625 1.00 97.81 72 ASP A N 1
ATOM 592 C CA . ASP A 1 72 ? -2.875 -7.924 9.831 1.00 97.81 72 ASP A CA 1
ATOM 593 C C . ASP A 1 72 ? -3.073 -9.144 10.738 1.00 97.81 72 ASP A C 1
ATOM 595 O O . ASP A 1 72 ? -4.076 -9.852 10.598 1.00 97.81 72 ASP A O 1
ATOM 599 N N . ALA A 1 73 ? -2.205 -9.327 11.739 1.00 97.81 73 ALA A N 1
ATOM 600 C CA . ALA A 1 73 ? -2.351 -10.381 12.743 1.00 97.81 73 ALA A CA 1
ATOM 601 C C . ALA A 1 73 ? -3.684 -10.264 13.505 1.00 97.81 73 ALA A C 1
ATOM 603 O O . ALA A 1 73 ? -4.413 -11.250 13.655 1.00 97.81 73 ALA A O 1
ATOM 604 N N . PHE A 1 74 ? -4.049 -9.047 13.925 1.00 97.94 74 PHE A N 1
ATOM 605 C CA . PHE A 1 74 ? -5.335 -8.779 14.570 1.00 97.94 74 PHE A CA 1
ATOM 606 C C . PHE A 1 74 ? -6.513 -9.127 13.646 1.00 97.94 74 PHE A C 1
ATOM 608 O O . PHE A 1 74 ? -7.458 -9.811 14.050 1.00 97.94 74 PHE A O 1
ATOM 615 N N . ARG A 1 75 ? -6.467 -8.705 12.378 1.00 97.12 75 ARG A N 1
ATOM 616 C CA . ARG A 1 75 ? -7.514 -8.991 11.389 1.00 97.12 75 ARG A CA 1
ATOM 617 C C . ARG A 1 75 ? -7.676 -10.493 11.164 1.00 97.12 75 ARG A C 1
ATOM 619 O O . ARG A 1 75 ? -8.806 -10.980 11.151 1.00 97.12 75 ARG A O 1
ATOM 626 N N . GLU A 1 76 ? -6.582 -11.233 11.006 1.00 97.12 76 GLU A N 1
ATOM 627 C CA . GLU A 1 76 ? -6.620 -12.682 10.796 1.00 97.12 76 GLU A CA 1
ATOM 628 C C . GLU A 1 76 ? -7.207 -13.435 11.990 1.00 97.12 76 GLU A C 1
ATOM 630 O O . GLU A 1 76 ? -8.067 -14.310 11.824 1.00 97.12 76 GLU A O 1
ATOM 635 N N . GLU A 1 77 ? -6.774 -13.083 13.200 1.00 96.69 77 GLU A N 1
ATOM 636 C CA . GLU A 1 77 ? -7.295 -13.656 14.436 1.00 96.69 77 GLU A CA 1
ATOM 637 C C . GLU A 1 77 ? -8.808 -13.423 14.545 1.00 96.69 77 GLU A C 1
ATOM 639 O O . GLU A 1 77 ? -9.587 -14.361 14.763 1.00 96.69 77 GLU A O 1
ATOM 644 N N . HIS A 1 78 ? -9.251 -12.183 14.333 1.00 97.00 78 HIS A N 1
ATOM 645 C CA . HIS A 1 78 ? -10.656 -11.810 14.457 1.00 97.00 78 HIS A CA 1
ATOM 646 C C . HIS A 1 78 ? -11.525 -12.360 13.323 1.00 97.00 78 HIS A C 1
ATOM 648 O O . HIS A 1 78 ? -12.693 -12.701 13.559 1.00 97.00 78 HIS A O 1
ATOM 654 N N . TRP A 1 79 ? -10.971 -12.545 12.125 1.00 95.94 79 TRP A N 1
ATOM 655 C CA . TRP A 1 79 ? -11.651 -13.245 11.041 1.00 95.94 79 TRP A CA 1
ATOM 656 C C . TRP A 1 79 ? -11.889 -14.722 11.373 1.00 95.94 79 TRP A C 1
ATOM 658 O O . TRP A 1 79 ? -12.957 -15.261 11.070 1.00 95.94 79 TRP A O 1
ATOM 668 N N . LYS A 1 80 ? -10.934 -15.393 12.029 1.00 96.69 80 LYS A N 1
ATOM 669 C CA . LYS A 1 80 ? -11.088 -16.790 12.471 1.00 96.69 80 LYS A CA 1
ATOM 670 C C . LYS A 1 80 ? -12.069 -16.912 13.640 1.00 96.69 80 LYS A C 1
ATOM 672 O O . LYS A 1 80 ? -12.956 -17.758 13.586 1.00 96.69 80 LYS A O 1
ATOM 677 N N . LYS A 1 81 ? -11.951 -16.050 14.658 1.00 95.31 81 LYS A N 1
ATOM 678 C CA . LYS A 1 81 ? -12.749 -16.1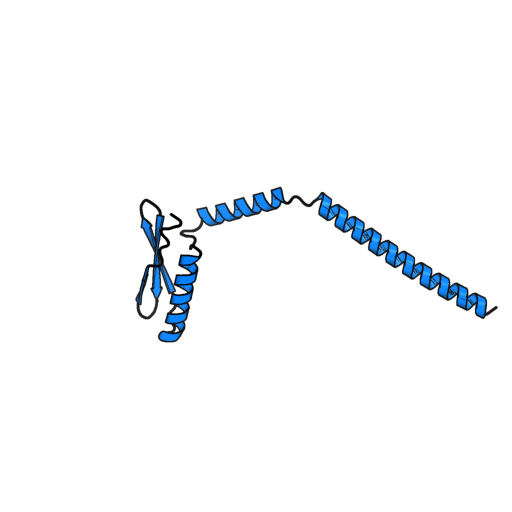32 15.896 1.00 95.31 81 LYS A CA 1
ATOM 679 C C . LYS A 1 81 ? -14.187 -15.660 15.735 1.00 95.31 81 LYS A C 1
ATOM 681 O O . LYS A 1 81 ? -15.104 -16.291 16.244 1.00 95.31 81 LYS A O 1
ATOM 686 N N . CYS A 1 82 ? -14.392 -14.522 15.075 1.00 95.56 82 CYS A N 1
ATOM 687 C CA . CYS A 1 82 ? -15.698 -13.869 15.074 1.00 95.56 82 CYS A CA 1
ATOM 688 C C . CYS A 1 82 ? -16.196 -13.456 13.686 1.00 95.56 82 CYS A C 1
ATOM 690 O O . CYS A 1 82 ? -17.371 -13.120 13.574 1.00 95.56 82 CYS A O 1
ATOM 692 N N . LYS A 1 83 ? -15.388 -13.540 12.620 1.00 95.56 83 LYS A N 1
ATOM 693 C CA . LYS A 1 83 ? -15.754 -13.052 11.271 1.00 95.56 83 LYS A CA 1
ATOM 694 C C . LYS A 1 83 ? -16.080 -11.549 11.272 1.00 95.56 83 LYS A C 1
ATOM 696 O O . LYS A 1 83 ? -16.996 -11.104 10.587 1.00 95.56 83 LYS A O 1
ATOM 701 N N . GLY A 1 84 ? -15.395 -10.786 12.125 1.00 91.88 84 GLY A N 1
ATOM 702 C CA . GLY A 1 84 ? -15.532 -9.333 12.202 1.00 91.88 84 GLY A CA 1
ATOM 703 C C . GLY A 1 84 ? -14.576 -8.627 11.243 1.00 91.88 84 GLY A C 1
ATOM 704 O O . GLY A 1 84 ? -13.483 -9.126 10.988 1.00 91.88 84 GLY A O 1
ATOM 705 N N . ASN A 1 85 ? -14.980 -7.452 10.765 1.00 94.00 85 ASN A N 1
ATOM 706 C CA . ASN A 1 85 ? -14.093 -6.529 10.052 1.00 94.00 85 ASN A CA 1
ATOM 707 C C . ASN A 1 85 ? -13.297 -5.683 11.058 1.00 94.00 85 ASN A C 1
ATOM 709 O O . ASN A 1 85 ? -13.586 -5.703 12.258 1.00 94.00 85 ASN A O 1
ATOM 713 N N . THR A 1 86 ? -12.318 -4.922 10.574 1.00 95.19 86 THR A N 1
ATOM 714 C CA . THR A 1 86 ? -11.515 -4.008 11.394 1.00 95.19 86 THR A CA 1
ATOM 715 C C . THR A 1 86 ? -11.813 -2.548 11.055 1.00 95.19 86 THR A C 1
ATOM 717 O O . THR A 1 86 ? -12.147 -2.206 9.923 1.00 95.19 86 THR A O 1
ATOM 720 N N . SER A 1 87 ? -11.722 -1.687 12.060 1.00 96.06 87 SER A N 1
ATOM 721 C CA . SER A 1 87 ? -11.760 -0.228 11.942 1.00 96.06 87 SER A CA 1
ATOM 722 C C . SER A 1 87 ? -10.594 0.358 12.727 1.00 96.06 87 SER A C 1
ATOM 724 O O . SER A 1 87 ? -10.194 -0.234 13.728 1.00 96.06 87 SER A O 1
ATOM 726 N N . TYR A 1 88 ? -10.094 1.520 12.320 1.00 96.75 88 TYR A N 1
ATOM 727 C CA . TYR A 1 88 ? -8.998 2.197 13.009 1.00 96.75 88 TYR A CA 1
ATOM 728 C C . TYR A 1 88 ? -9.503 3.417 13.770 1.00 96.75 88 TYR A C 1
ATOM 730 O O . TYR A 1 88 ? -10.382 4.132 13.287 1.00 96.75 88 TYR A O 1
ATOM 738 N N . LEU A 1 89 ? -8.927 3.656 14.945 1.00 96.44 89 LEU A N 1
ATOM 739 C CA . LEU A 1 89 ? -9.031 4.920 15.658 1.00 96.44 89 LEU A CA 1
ATOM 740 C C . LEU A 1 89 ? -7.653 5.578 15.653 1.00 96.44 89 LEU A C 1
ATOM 742 O O . LEU A 1 89 ? -6.696 5.039 16.205 1.00 96.44 89 LEU A O 1
ATOM 746 N N . LEU A 1 90 ? -7.580 6.735 15.000 1.00 95.75 90 LEU A N 1
ATOM 747 C CA . LEU A 1 90 ? -6.383 7.560 14.915 1.00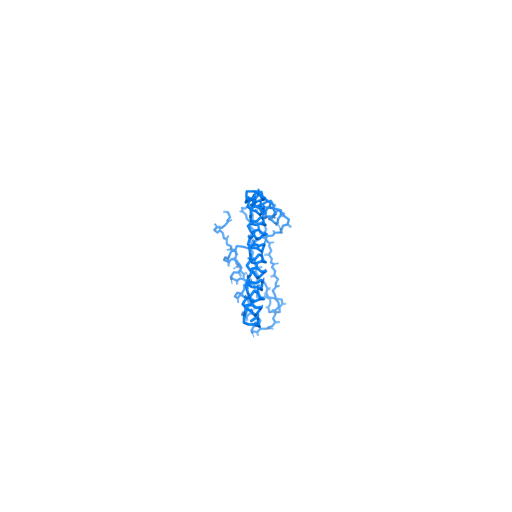 95.75 90 LEU A CA 1
ATOM 748 C C . LEU A 1 90 ? -6.536 8.717 15.896 1.00 95.75 90 LEU A C 1
ATOM 750 O O . LEU A 1 90 ? -7.512 9.464 15.823 1.00 95.75 90 LEU A O 1
ATOM 754 N N . THR A 1 91 ? -5.592 8.850 16.822 1.00 94.62 91 THR A N 1
ATOM 755 C CA . THR A 1 91 ? -5.578 9.941 17.801 1.00 94.62 91 THR A CA 1
ATOM 756 C C . THR A 1 91 ? -4.281 10.717 17.661 1.00 94.62 91 THR A C 1
ATOM 758 O O . THR A 1 91 ? -3.208 10.177 17.924 1.00 94.62 91 THR A O 1
ATOM 761 N N . GLY A 1 92 ? -4.376 11.987 17.268 1.00 89.56 92 GLY A N 1
ATOM 762 C CA . GLY A 1 92 ? -3.218 12.875 17.232 1.00 89.56 92 GLY A CA 1
ATOM 763 C C . GLY A 1 92 ? -2.636 13.062 18.634 1.00 89.56 92 GLY A C 1
ATOM 764 O O . GLY A 1 92 ? -3.327 13.513 19.547 1.00 89.56 92 GLY A O 1
ATOM 765 N N . ALA A 1 93 ? -1.368 12.711 18.796 1.00 82.81 93 ALA A N 1
ATOM 766 C CA . ALA A 1 93 ? -0.523 13.077 19.920 1.00 82.81 93 ALA A CA 1
ATOM 767 C C . ALA A 1 93 ? 0.403 14.212 19.456 1.00 82.81 93 ALA A C 1
ATOM 769 O O . ALA A 1 93 ? 0.756 14.285 18.286 1.00 82.81 93 ALA A O 1
ATOM 770 N N . GLY A 1 94 ? 0.826 15.120 20.338 1.00 81.00 94 GLY A N 1
ATOM 771 C CA . GLY A 1 94 ? 1.617 16.295 19.924 1.00 81.00 94 GLY A CA 1
ATOM 772 C C . GLY A 1 94 ? 2.912 15.994 19.144 1.00 81.00 94 GLY A C 1
ATOM 773 O O . GLY A 1 94 ? 3.453 16.897 18.519 1.00 81.00 94 GLY A O 1
ATOM 774 N N . ILE A 1 95 ? 3.387 14.746 19.173 1.00 84.81 95 ILE A N 1
ATOM 775 C CA . ILE A 1 95 ? 4.601 14.258 18.503 1.00 84.81 95 ILE A CA 1
ATOM 776 C C . ILE A 1 95 ? 4.334 13.144 17.473 1.00 84.81 95 ILE A C 1
ATOM 778 O O . ILE A 1 95 ? 5.278 12.598 16.927 1.00 84.81 95 ILE A O 1
ATOM 782 N N . GLY A 1 96 ? 3.079 12.763 17.217 1.00 87.00 96 GLY A N 1
ATOM 783 C CA . GLY A 1 96 ? 2.773 11.649 16.314 1.00 87.00 96 GLY A CA 1
ATOM 784 C C . GLY A 1 96 ? 1.304 11.238 16.333 1.00 87.00 96 GLY A C 1
ATOM 785 O O . GLY A 1 96 ? 0.452 11.945 16.862 1.00 87.00 96 GLY A O 1
ATOM 786 N N . THR A 1 97 ? 0.980 10.073 15.782 1.00 91.94 97 THR A N 1
ATOM 787 C CA . THR A 1 97 ? -0.402 9.572 15.739 1.00 91.94 97 THR A CA 1
ATOM 788 C C . THR A 1 97 ? -0.480 8.233 16.443 1.00 91.94 97 THR A C 1
ATOM 790 O O . THR A 1 97 ? 0.136 7.264 16.013 1.00 91.94 97 THR A O 1
ATOM 793 N N . ARG A 1 98 ? -1.263 8.163 17.521 1.00 94.94 98 ARG A N 1
ATOM 794 C CA . ARG A 1 98 ? -1.600 6.899 18.176 1.00 94.94 98 ARG A CA 1
ATOM 795 C C . ARG A 1 98 ? -2.614 6.144 17.320 1.00 94.94 98 ARG A C 1
ATOM 797 O O . ARG A 1 98 ? -3.610 6.732 16.888 1.00 94.94 98 ARG A O 1
ATOM 804 N N . VAL A 1 99 ? -2.386 4.849 17.123 1.00 96.94 99 VAL A N 1
ATOM 805 C CA . VAL A 1 99 ? -3.195 3.991 16.255 1.00 96.94 99 VAL A CA 1
ATOM 806 C C . VAL A 1 99 ? -3.759 2.820 17.046 1.00 96.94 99 VAL A C 1
ATOM 808 O O . VAL A 1 99 ? -3.027 1.996 17.590 1.00 96.94 99 VAL A O 1
ATOM 811 N N . GLU A 1 100 ? -5.083 2.700 17.058 1.00 97.94 100 GLU A N 1
ATOM 812 C CA . GLU A 1 100 ? -5.776 1.537 17.610 1.00 97.94 100 GLU A CA 1
ATOM 813 C C . GLU A 1 100 ? -6.560 0.815 16.511 1.00 97.94 100 GLU A C 1
ATOM 815 O O . GLU A 1 100 ? -7.319 1.434 15.763 1.00 97.94 100 GLU A O 1
ATOM 820 N N . VAL A 1 101 ? -6.425 -0.509 16.441 1.00 98.06 101 VAL A N 1
ATOM 821 C CA . VAL A 1 101 ? -7.257 -1.368 15.593 1.00 98.06 101 VAL A CA 1
ATOM 822 C C . VAL A 1 101 ? -8.397 -1.959 16.420 1.00 98.06 101 VAL A C 1
ATOM 824 O O . VAL A 1 101 ? -8.217 -2.408 17.552 1.00 98.06 101 VAL A O 1
ATOM 827 N N . ILE A 1 102 ? -9.608 -1.924 15.870 1.00 98.31 102 ILE A N 1
ATOM 828 C CA . ILE A 1 102 ? -10.846 -2.269 16.570 1.00 98.31 102 ILE A CA 1
ATOM 829 C C . ILE A 1 102 ? -11.623 -3.285 15.742 1.00 98.31 102 ILE A C 1
ATOM 831 O O . ILE A 1 102 ? -11.889 -3.065 14.561 1.00 98.31 102 ILE A O 1
ATOM 835 N N . CYS A 1 103 ? -12.051 -4.385 16.361 1.00 98.00 103 CYS A N 1
ATOM 836 C CA . CYS A 1 103 ? -12.934 -5.342 15.702 1.00 98.00 103 CYS A CA 1
ATOM 837 C C . CYS A 1 103 ? -14.379 -4.823 15.677 1.00 98.00 103 CYS A C 1
ATOM 839 O O . CYS A 1 103 ? -14.974 -4.530 16.717 1.00 98.00 103 CYS A O 1
ATOM 841 N N . SER A 1 104 ? -15.003 -4.797 14.500 1.00 95.88 104 SER A N 1
ATOM 842 C CA . SER A 1 104 ? -16.369 -4.304 14.322 1.00 95.88 104 SER A CA 1
ATOM 843 C C . SER A 1 104 ? -17.429 -5.166 15.017 1.00 95.88 104 SER A C 1
ATOM 845 O O . SER A 1 104 ? -18.494 -4.643 15.354 1.00 95.88 104 SER A O 1
ATOM 847 N N . LYS A 1 105 ? -17.141 -6.451 15.271 1.00 96.69 105 LYS A N 1
ATOM 848 C CA . LYS A 1 105 ? -18.094 -7.410 15.847 1.00 96.69 105 LYS A CA 1
ATOM 849 C C . LYS A 1 105 ? -17.962 -7.558 17.359 1.00 96.69 105 LYS A C 1
ATOM 851 O O . LYS A 1 105 ? -18.911 -7.266 18.073 1.00 96.69 105 LYS A O 1
ATOM 856 N N . CYS A 1 106 ? -16.801 -7.990 17.854 1.00 96.81 106 CYS A N 1
ATOM 857 C CA . CYS A 1 106 ? -16.598 -8.216 19.291 1.00 96.81 106 CYS A CA 1
ATOM 858 C C . CYS A 1 106 ? -16.090 -6.979 20.045 1.00 96.81 106 CYS A C 1
ATOM 860 O O . CYS A 1 106 ? -15.914 -7.048 21.256 1.00 96.81 106 CYS A O 1
ATOM 862 N N . LYS A 1 107 ? -15.837 -5.864 19.343 1.00 96.69 107 LYS A N 1
ATOM 863 C CA . LYS A 1 107 ? -15.431 -4.563 19.907 1.00 96.69 107 LYS A CA 1
ATOM 864 C C . LYS A 1 107 ? -14.111 -4.556 20.689 1.00 96.69 107 LYS A C 1
ATOM 866 O O . LYS A 1 107 ? -13.772 -3.530 21.273 1.00 96.69 107 LYS A O 1
ATOM 871 N N . ILE A 1 108 ? -13.348 -5.653 20.654 1.00 97.38 108 ILE A N 1
ATOM 872 C CA . ILE A 1 108 ? -11.971 -5.699 21.161 1.00 97.38 108 ILE A CA 1
ATOM 873 C C . ILE A 1 108 ? -11.144 -4.659 20.406 1.00 97.38 108 ILE A C 1
ATOM 875 O O . ILE A 1 108 ? -11.296 -4.501 19.190 1.00 97.38 108 ILE A O 1
ATOM 879 N N . LYS A 1 109 ? -10.294 -3.960 21.154 1.00 97.38 109 LYS A N 1
ATOM 880 C CA . LYS A 1 109 ? -9.363 -2.954 20.656 1.00 97.38 109 LYS A CA 1
ATOM 881 C C . LYS A 1 109 ? -7.943 -3.401 20.964 1.00 97.38 109 LYS A C 1
ATOM 883 O O . LYS A 1 109 ? -7.708 -3.974 22.027 1.00 97.38 109 LYS A O 1
ATOM 888 N N . LYS A 1 110 ? -7.021 -3.110 20.059 1.00 97.94 110 LYS A N 1
ATOM 889 C CA . LYS A 1 110 ? -5.589 -3.303 20.254 1.00 97.94 110 LYS A CA 1
ATOM 890 C C . LYS A 1 110 ? -4.872 -2.018 19.857 1.00 97.94 110 LYS A C 1
ATOM 892 O O . LYS A 1 110 ? -5.092 -1.509 18.762 1.00 97.94 110 LYS A O 1
ATOM 897 N N . ASP A 1 111 ? -4.043 -1.506 20.756 1.00 97.31 111 ASP A N 1
ATOM 898 C CA . ASP A 1 111 ? -3.090 -0.449 20.430 1.00 97.31 111 ASP A CA 1
ATOM 899 C C . ASP A 1 111 ? -1.948 -1.064 19.620 1.00 97.31 111 ASP A C 1
ATOM 901 O O . ASP A 1 111 ? -1.369 -2.063 20.047 1.00 97.31 111 ASP A O 1
ATOM 905 N N . ILE A 1 112 ? -1.688 -0.508 18.441 1.00 97.50 112 ILE A N 1
ATOM 906 C CA . ILE A 1 112 ? -0.643 -0.975 17.522 1.00 97.50 112 ILE A CA 1
ATOM 907 C C . ILE A 1 112 ? 0.423 0.095 17.281 1.00 97.50 112 ILE A C 1
ATOM 909 O O . ILE A 1 112 ? 1.286 -0.097 16.435 1.00 97.50 112 ILE A O 1
ATOM 913 N N . THR A 1 113 ? 0.362 1.209 18.016 1.00 96.12 113 THR A N 1
ATOM 914 C CA . THR A 1 113 ? 1.195 2.395 17.806 1.00 96.12 113 THR A CA 1
ATOM 915 C C . THR A 1 113 ? 2.683 2.062 17.775 1.00 96.12 113 THR A C 1
ATOM 917 O O . THR A 1 113 ? 3.238 1.492 18.722 1.00 96.12 113 THR A O 1
ATOM 920 N N . ASP A 1 114 ? 3.356 2.502 16.717 1.00 95.06 114 ASP A N 1
ATOM 921 C CA . ASP A 1 114 ? 4.803 2.405 16.602 1.00 95.06 114 ASP A CA 1
ATOM 922 C C . ASP A 1 114 ? 5.477 3.739 16.935 1.00 95.06 114 ASP A C 1
ATOM 924 O O . ASP A 1 114 ? 5.668 4.605 16.089 1.00 95.06 114 ASP A O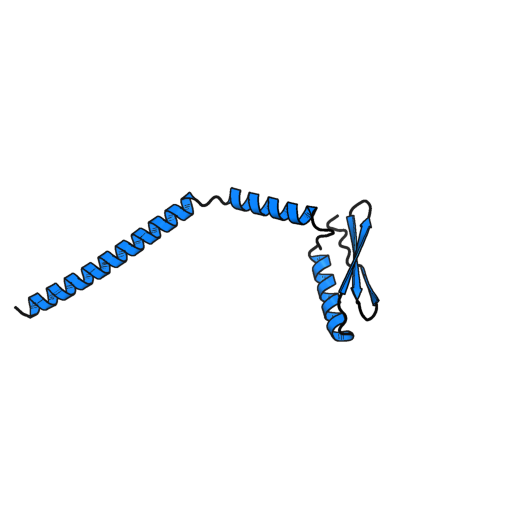 1
ATOM 928 N N . ILE A 1 115 ? 5.869 3.896 18.197 1.00 92.12 115 ILE A N 1
ATOM 929 C CA . ILE A 1 115 ? 6.536 5.112 18.689 1.00 92.12 115 ILE A CA 1
ATOM 930 C C . ILE A 1 115 ? 7.945 5.272 18.081 1.00 92.12 115 ILE A C 1
ATOM 932 O O . ILE A 1 115 ? 8.515 6.355 18.133 1.00 92.12 115 ILE A O 1
ATOM 936 N N . SER A 1 116 ? 8.532 4.218 17.496 1.00 91.50 116 SER A N 1
ATOM 937 C CA . SER A 1 116 ? 9.897 4.286 16.950 1.00 91.50 116 SER A CA 1
ATOM 938 C C . SER A 1 116 ? 10.013 5.092 15.653 1.00 91.50 116 SER A C 1
ATOM 940 O O . SER A 1 116 ? 11.123 5.458 15.271 1.00 91.50 116 SER A O 1
ATOM 942 N N . VAL A 1 117 ? 8.884 5.376 14.992 1.00 86.88 117 VAL A N 1
ATOM 943 C CA . VAL A 1 117 ? 8.824 6.136 13.732 1.00 86.88 117 VAL A CA 1
ATOM 944 C C . VAL A 1 117 ? 8.315 7.570 13.912 1.00 86.88 117 VAL A C 1
ATOM 946 O O . VAL A 1 117 ? 7.989 8.225 12.921 1.00 86.88 117 VAL A O 1
ATOM 949 N N . TRP A 1 118 ? 8.199 8.030 15.160 1.00 83.81 118 TRP A N 1
ATOM 950 C CA . TRP A 1 118 ? 7.773 9.387 15.511 1.00 83.81 118 TRP A CA 1
ATOM 951 C C . TRP A 1 118 ? 8.958 10.354 15.559 1.00 83.81 118 TRP A C 1
ATOM 953 O O . TRP A 1 118 ? 10.051 9.938 16.009 1.00 83.81 118 TRP A O 1
#

Solvent-accessible surface area (backbone atoms only — not comparable to full-atom values): 6786 Å² total; per-residue (Å²): 114,69,67,64,52,52,53,50,54,52,51,53,50,53,50,52,53,50,51,49,52,53,50,51,54,52,52,51,50,50,52,50,54,49,51,60,73,68,59,52,66,66,59,54,50,51,52,51,51,52,51,53,49,50,53,56,73,74,40,98,72,81,75,50,72,68,28,45,53,53,47,51,53,50,47,53,51,36,40,71,76,70,65,30,56,77,45,76,49,80,43,83,45,103,72,44,66,44,37,31,45,28,34,71,66,83,62,54,70,42,80,42,55,62,74,89,81,88

Radius of gyration: 31.17 Å; Cα contacts (8 Å, |Δi|>4): 89; chains: 1; bounding box: 41×46×86 Å

Secondary structure (DSSP, 8-state):
-HHHHHHHHHHHHHHHHHHHHHHHHHHHHHHHHHHHHT--HHHHHHHHHHHHHHHHHHSS----HHHHHHHHHHHHHHHHHT---EEEEEEEETTEEEEEEEETTT--EEE---GGG-

pLDDT: mean 91.66, std 6.56, range [62.66, 98.31]

Nearest PDB structures (foldseek):
  7oxx-assembly1_A  TM=3.637E-01  e=1.413E+00  Homo sapiens
  9asq-assembly1_B  TM=2.689E-01  e=1.104E+00  Homo sapiens

Foldseek 3Di:
DVVVVVVVVVVVVVVVVVVVVVVVVVVVVVVVVVCVVPDDPPVVVVVVVVVVVVCCVPDPDDADPQLVVVLVVVQVVCCVVPVFDWDWDWDDDVVGIWIWIATPGPRDIDTRDDPVVD